Protein AF-A0A916GJN5-F1 (afdb_monomer)

Secondary structure (DSSP, 8-state):
----------------HHHHHHHHHHHHHHHHHHHHHHHHHHHHHHHHTTPPPPPTT-EEEETTEEEEHHHHHHHHHHHHHHHHHHHHHT---S--

Radius of gyration: 22.33 Å; Cα contacts (8 Å, |Δi|>4): 88; chains: 1; bounding box: 62×34×69 Å

Sequence (96 aa):
MTDAPSSASPQEEKQDPTLNARRLLVWVVAFGVGAVISAVLFYVFPALFGKPSIPLDARLPISFVEVPLLPLCALPMGFFLVIWLDYFMGTQILPD

pLDDT: mean 82.95, std 13.71, range [45.47, 94.69]

Foldseek 3Di:
DDDDPPPPDPPPPPPDPCLVVVLVVQLVVLLVVLLVVLQCVQAVVCVVVVHHGHDQQAFDDDPPDTHRPSCVRSVVSSVVSSVVVCVVVVSPPDPD

Mean predicted aligned error: 10.36 Å

Solvent-accessible surface area (backbone atoms only — not comparable to full-atom values): 5663 Å² total; per-residue (Å²): 140,78,91,76,85,82,78,76,68,80,74,76,72,75,74,55,78,62,50,63,55,50,42,53,47,44,51,54,49,16,40,52,52,16,38,51,52,42,48,42,59,36,39,49,51,30,45,78,73,76,39,81,52,47,63,76,82,39,62,45,82,54,97,89,45,76,42,55,42,47,63,66,54,11,48,64,42,10,52,55,37,34,57,53,50,30,69,75,68,68,50,68,79,64,86,133

Nearest PDB structures (foldseek):
  4y7k-assembly1_E  TM=4.798E-01  e=1.235E+00  Methanosarcina acetivorans C2A
  8ueu-assembly1_1H  TM=5.932E-01  e=8.776E+00  Sus scrofa

Structure (mmCIF, N/CA/C/O backbone):
data_AF-A0A916GJN5-F1
#
_entry.id   AF-A0A916GJN5-F1
#
loop_
_atom_site.group_PDB
_atom_site.id
_atom_site.type_symbol
_atom_site.label_atom_id
_atom_site.label_alt_id
_atom_site.label_comp_id
_atom_site.label_asym_id
_atom_site.label_entity_id
_atom_site.label_seq_id
_atom_site.pdbx_PDB_ins_code
_atom_site.Cartn_x
_atom_site.Cartn_y
_atom_site.Cartn_z
_atom_site.occupancy
_atom_site.B_iso_or_equiv
_atom_site.auth_seq_id
_atom_site.auth_comp_id
_atom_site.auth_asym_id
_atom_site.auth_atom_id
_atom_site.pdbx_PDB_model_num
ATOM 1 N N . MET A 1 1 ? -37.531 27.296 48.908 1.00 45.47 1 MET A N 1
ATOM 2 C CA . MET A 1 1 ? -37.981 26.815 47.585 1.00 45.47 1 MET A CA 1
ATOM 3 C C . MET A 1 1 ? -36.823 27.059 46.636 1.00 45.47 1 MET A C 1
ATOM 5 O O . MET A 1 1 ? -36.484 28.212 46.450 1.00 45.47 1 MET A O 1
ATOM 9 N N . THR A 1 2 ? -36.100 26.093 46.091 1.00 51.81 2 THR A N 1
ATOM 10 C CA . THR A 1 2 ? -36.219 24.630 46.074 1.00 51.81 2 THR A CA 1
ATOM 11 C C . THR A 1 2 ? -34.895 24.144 45.481 1.00 51.81 2 THR A C 1
ATOM 13 O O . THR A 1 2 ? -34.390 24.771 44.550 1.00 51.81 2 THR A O 1
ATOM 16 N N . ASP A 1 3 ? -34.338 23.072 46.033 1.00 55.16 3 ASP A N 1
ATOM 17 C CA . ASP A 1 3 ? -33.162 22.378 45.515 1.00 55.16 3 ASP A CA 1
ATOM 18 C C . ASP A 1 3 ? -33.368 21.876 44.079 1.00 55.16 3 ASP A C 1
ATOM 20 O O . ASP A 1 3 ? -34.438 21.373 43.736 1.00 55.16 3 ASP A O 1
ATOM 24 N N . ALA A 1 4 ? -32.312 21.934 43.266 1.00 60.28 4 ALA A N 1
ATOM 25 C CA . ALA A 1 4 ? -32.144 21.042 42.124 1.00 60.28 4 ALA A CA 1
ATOM 26 C C . ALA A 1 4 ? -30.647 20.744 41.916 1.00 60.28 4 ALA A C 1
ATOM 28 O O . ALA A 1 4 ? -29.972 21.450 41.165 1.00 60.28 4 ALA A O 1
ATOM 29 N N . PRO A 1 5 ? -30.089 19.708 42.566 1.00 55.00 5 PRO A N 1
ATOM 30 C CA . PRO A 1 5 ? -28.838 19.125 42.120 1.00 55.00 5 PRO A CA 1
ATOM 31 C C . PRO A 1 5 ? -29.123 18.373 40.816 1.00 55.00 5 PRO A C 1
ATOM 33 O O . PRO A 1 5 ? -29.708 17.289 40.813 1.00 55.00 5 PRO A O 1
ATOM 36 N N . SER A 1 6 ? -28.734 18.975 39.692 1.00 52.78 6 SER A N 1
ATOM 37 C CA . SER A 1 6 ? -28.702 18.309 38.390 1.00 52.78 6 SER A CA 1
ATOM 38 C C . SER A 1 6 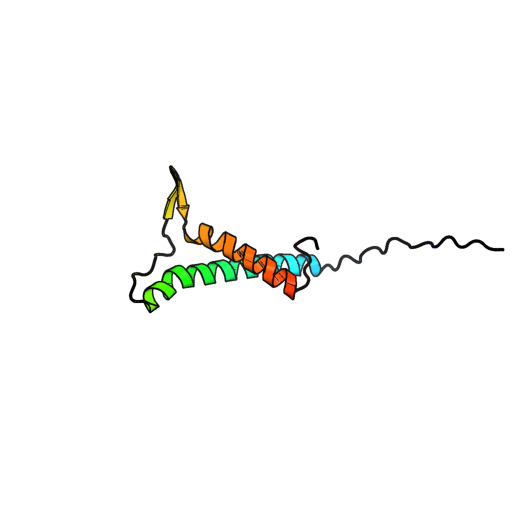? -27.644 17.206 38.435 1.00 52.78 6 SER A C 1
ATOM 40 O O . SER A 1 6 ? -26.480 17.412 38.100 1.00 52.78 6 SER A O 1
ATOM 42 N N . SER A 1 7 ? -28.058 16.033 38.903 1.00 55.19 7 SER A N 1
ATOM 43 C CA . SER A 1 7 ? -27.313 14.779 38.863 1.00 55.19 7 SER A CA 1
ATOM 44 C C . SER A 1 7 ? -27.247 14.276 37.419 1.00 55.19 7 SER A C 1
ATOM 46 O O . SER A 1 7 ? -27.919 13.325 37.029 1.00 55.19 7 SER A O 1
ATOM 48 N N . ALA A 1 8 ? -26.422 14.934 36.603 1.00 55.88 8 ALA A N 1
ATOM 49 C CA . ALA A 1 8 ? -25.921 14.331 35.379 1.00 55.88 8 ALA A CA 1
ATOM 50 C C . ALA A 1 8 ? -24.996 13.185 35.803 1.00 55.88 8 ALA A C 1
ATOM 52 O O . ALA A 1 8 ? -23.838 13.386 36.166 1.00 55.88 8 ALA A O 1
ATOM 53 N N . SER A 1 9 ? -25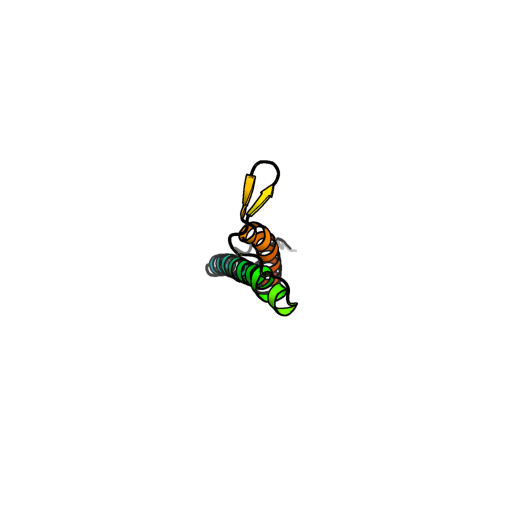.559 11.983 35.858 1.00 53.31 9 SER A N 1
ATOM 54 C CA . SER A 1 9 ? -24.792 10.749 35.961 1.00 53.31 9 SER A CA 1
ATOM 55 C C . SER A 1 9 ? -23.798 10.723 34.793 1.00 53.31 9 SER A C 1
ATOM 57 O O . SER A 1 9 ? -24.199 11.055 33.673 1.00 53.31 9 SER A O 1
ATOM 59 N N . PRO A 1 10 ? -22.522 10.348 35.004 1.00 52.31 10 PRO A N 1
ATOM 60 C CA . PRO A 1 10 ? -21.652 9.999 33.893 1.00 52.31 10 PRO A CA 1
ATOM 61 C C . PRO A 1 10 ? -22.374 8.889 33.138 1.00 52.31 10 PRO A C 1
ATOM 63 O O . PRO A 1 10 ? -22.630 7.830 33.712 1.00 52.31 10 PRO A O 1
ATOM 66 N N . GLN A 1 11 ? -22.806 9.156 31.905 1.00 52.34 11 GLN A N 1
ATOM 67 C CA . GLN A 1 11 ? -23.305 8.088 31.058 1.00 52.34 11 GLN A CA 1
ATOM 68 C C . GLN A 1 11 ? -22.148 7.107 30.918 1.00 52.34 11 GLN A C 1
ATOM 70 O O . GLN A 1 11 ? -21.128 7.440 30.320 1.00 52.34 11 GLN A O 1
ATOM 75 N N . GLU A 1 12 ? -22.278 5.941 31.547 1.00 52.12 12 GLU A N 1
ATOM 76 C CA . GLU A 1 12 ? -21.445 4.784 31.262 1.00 52.12 12 GLU A CA 1
ATOM 77 C C . GLU A 1 12 ? -21.594 4.538 29.762 1.00 52.12 12 GLU A C 1
ATOM 79 O O . GLU A 1 12 ? -22.622 4.044 29.289 1.00 52.12 12 GLU A O 1
ATOM 84 N N . GLU A 1 13 ? -20.610 5.025 29.009 1.00 59.78 13 GLU A N 1
ATOM 85 C CA . GLU A 1 13 ? -20.482 4.845 27.578 1.00 59.78 13 GLU A CA 1
ATOM 86 C C . GLU A 1 13 ? -20.514 3.341 27.349 1.00 59.78 13 GLU A C 1
ATOM 88 O O . GLU A 1 13 ? -19.582 2.613 27.697 1.00 59.78 13 GLU A O 1
ATOM 93 N N . LYS A 1 14 ? -21.667 2.856 26.888 1.00 58.72 14 LYS A N 1
ATOM 94 C CA . LYS A 1 14 ? -21.911 1.443 26.655 1.00 58.72 14 LYS A CA 1
ATOM 95 C C . LYS A 1 14 ? -20.912 1.028 25.589 1.00 58.72 14 LYS A C 1
ATOM 97 O O . LYS A 1 14 ? -21.106 1.317 24.415 1.00 58.72 14 LYS A O 1
ATOM 102 N N . GLN A 1 15 ? -19.801 0.453 26.035 1.00 57.19 15 GLN A N 1
ATOM 103 C CA . GLN A 1 15 ? -18.662 0.132 25.199 1.00 57.19 15 GLN A CA 1
ATOM 104 C C . GLN A 1 15 ? -19.131 -0.912 24.192 1.00 57.19 15 GLN A C 1
ATOM 106 O O . GLN A 1 15 ? -19.216 -2.098 24.511 1.00 57.19 15 GLN A O 1
ATOM 111 N N . ASP A 1 16 ? -19.532 -0.455 23.006 1.00 63.53 16 ASP A N 1
ATOM 112 C CA . ASP A 1 16 ? -20.065 -1.330 21.979 1.00 63.53 16 ASP A CA 1
ATOM 113 C C . ASP A 1 16 ? -18.960 -2.333 21.629 1.00 63.53 16 ASP A C 1
ATOM 115 O O . ASP A 1 16 ? -17.919 -1.944 21.086 1.00 63.53 16 ASP A O 1
ATOM 119 N N . PRO A 1 17 ? -19.136 -3.637 21.913 1.00 69.25 17 PRO A N 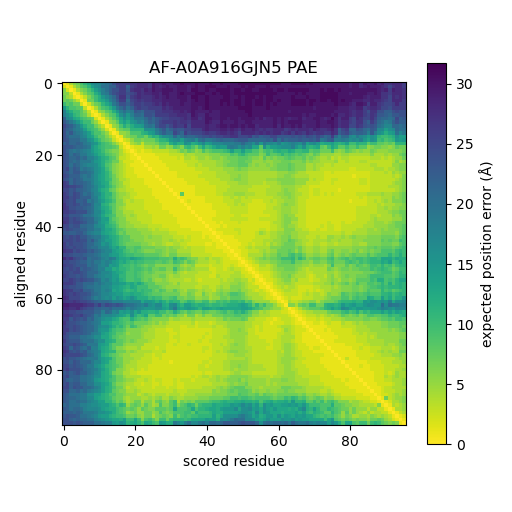1
ATOM 120 C CA . PRO A 1 17 ? -18.079 -4.624 21.698 1.00 69.25 17 PRO A CA 1
ATOM 121 C C . PRO A 1 17 ? -17.694 -4.729 20.214 1.00 69.25 17 PRO A C 1
ATOM 123 O O . PRO A 1 17 ? -16.604 -5.181 19.867 1.00 69.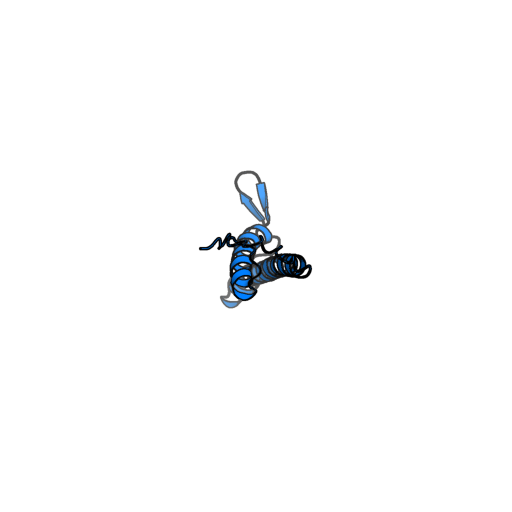25 17 PRO A O 1
ATOM 126 N N . THR A 1 18 ? -18.561 -4.246 19.319 1.00 79.62 18 THR A N 1
ATOM 127 C CA . THR A 1 18 ? -18.310 -4.146 17.880 1.00 79.62 18 THR A CA 1
ATOM 128 C C . THR A 1 18 ? -17.358 -3.015 17.491 1.00 79.62 18 THR A C 1
ATOM 130 O O . THR A 1 18 ? -16.823 -3.042 16.385 1.00 79.62 18 THR A O 1
ATOM 133 N N . LEU A 1 19 ? -17.131 -2.021 18.352 1.00 77.44 19 LEU A N 1
ATOM 134 C CA . LEU A 1 19 ? -16.364 -0.817 18.025 1.00 77.44 19 LEU A CA 1
ATOM 135 C C . LEU A 1 19 ? -14.870 -1.138 17.869 1.00 77.44 19 LEU A C 1
ATOM 137 O O . LEU A 1 19 ? -14.255 -0.773 16.869 1.00 77.44 19 LEU A O 1
ATOM 141 N N . ASN A 1 20 ? -14.319 -1.961 18.765 1.00 82.81 20 ASN A N 1
ATOM 142 C CA . ASN A 1 20 ? -12.943 -2.457 18.651 1.00 82.81 20 ASN A CA 1
ATOM 143 C C . ASN A 1 20 ? -12.743 -3.352 17.416 1.00 82.81 20 ASN A C 1
ATOM 145 O O . ASN A 1 20 ? -11.718 -3.254 16.741 1.00 82.81 20 ASN A O 1
ATOM 149 N N . ALA A 1 21 ? -13.735 -4.184 17.081 1.00 86.12 21 ALA A N 1
ATOM 150 C CA . ALA A 1 21 ? -13.682 -5.027 15.888 1.00 86.12 21 ALA A CA 1
ATOM 151 C C . ALA A 1 21 ? -13.696 -4.193 14.596 1.00 86.12 21 ALA A C 1
ATOM 153 O O . ALA A 1 21 ? -12.921 -4.464 13.680 1.00 86.12 21 ALA A O 1
ATOM 154 N N . ARG A 1 22 ? -14.528 -3.143 14.536 1.00 84.62 22 ARG A N 1
ATOM 155 C CA . ARG A 1 22 ? -14.558 -2.202 13.404 1.00 84.62 22 ARG A CA 1
ATOM 156 C C . ARG A 1 22 ? -13.239 -1.450 13.260 1.00 84.62 22 ARG A C 1
ATOM 158 O O . ARG A 1 22 ? -12.725 -1.375 12.151 1.00 84.62 22 ARG A O 1
ATOM 165 N N . ARG A 1 23 ? -12.652 -0.977 14.365 1.00 87.88 23 ARG A N 1
ATOM 166 C C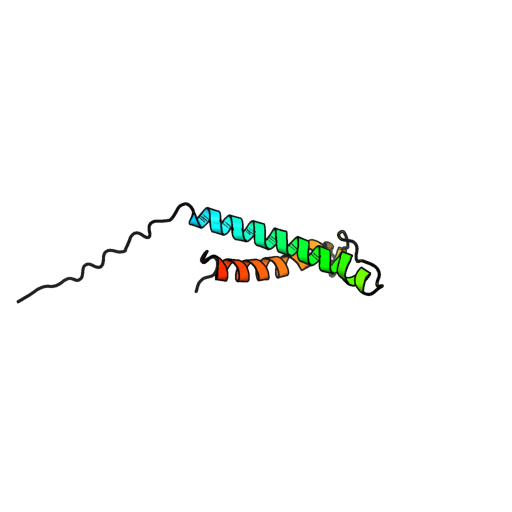A . ARG A 1 23 ? -11.328 -0.332 14.359 1.00 87.88 23 ARG A CA 1
ATOM 167 C C . ARG A 1 23 ? -10.257 -1.255 13.780 1.00 87.88 23 ARG A C 1
ATOM 169 O O . ARG A 1 23 ? -9.542 -0.857 12.867 1.00 87.88 23 ARG A O 1
ATOM 176 N N . LEU A 1 24 ? -10.177 -2.501 14.252 1.00 89.06 24 LEU A N 1
ATOM 177 C CA . LEU A 1 24 ? -9.210 -3.472 13.728 1.00 89.06 24 LEU A CA 1
ATOM 178 C C . LEU A 1 24 ? -9.429 -3.746 12.232 1.00 89.06 24 LEU A C 1
ATOM 180 O O . LEU A 1 24 ? -8.466 -3.814 11.470 1.00 89.06 24 LEU A O 1
ATOM 184 N N . LEU A 1 25 ? -10.688 -3.860 11.804 1.00 89.50 25 LEU A N 1
ATOM 185 C CA . LEU A 1 25 ? -11.036 -4.060 10.401 1.00 89.50 25 LEU A CA 1
ATOM 186 C C . LEU A 1 25 ? -10.578 -2.877 9.539 1.00 89.50 25 LEU A C 1
ATOM 188 O O . LEU A 1 25 ? -9.972 -3.110 8.497 1.00 89.50 25 LEU A O 1
ATOM 192 N N . VAL A 1 26 ? -10.794 -1.633 9.982 1.00 91.25 26 VAL A N 1
ATOM 193 C CA . VAL A 1 26 ? -10.304 -0.429 9.286 1.00 91.25 26 VAL A CA 1
ATOM 194 C C . VAL A 1 26 ? -8.796 -0.494 9.094 1.00 91.25 26 VAL A C 1
ATOM 196 O O . VAL A 1 26 ? -8.329 -0.285 7.981 1.00 91.25 26 VAL A O 1
ATOM 199 N N . TRP A 1 27 ? -8.036 -0.836 10.138 1.00 91.50 27 TRP A N 1
ATOM 200 C CA . TRP A 1 27 ? -6.581 -0.968 10.039 1.00 91.50 27 TRP A CA 1
ATOM 201 C C . TRP A 1 27 ? -6.171 -2.010 8.996 1.00 91.50 27 TRP A C 1
ATOM 203 O O . TRP A 1 27 ? -5.385 -1.714 8.097 1.00 91.50 27 TRP A O 1
ATOM 213 N N . VAL A 1 28 ? -6.728 -3.219 9.071 1.00 92.69 28 VAL A N 1
ATOM 214 C CA . VAL A 1 28 ? -6.371 -4.306 8.146 1.00 92.69 28 VAL A CA 1
ATOM 215 C C . VAL A 1 28 ? -6.749 -3.953 6.707 1.00 92.69 28 VAL A C 1
ATOM 217 O O . VAL A 1 28 ? -5.942 -4.139 5.794 1.00 92.69 28 VAL A O 1
ATOM 220 N N . VAL A 1 29 ? -7.947 -3.406 6.494 1.00 93.50 29 VAL A N 1
ATOM 221 C CA . VAL A 1 29 ? -8.420 -3.015 5.162 1.00 93.50 29 VAL A CA 1
ATOM 222 C C . VAL A 1 29 ? -7.605 -1.846 4.619 1.00 93.50 29 VAL A C 1
ATOM 224 O O . VAL A 1 29 ? -7.177 -1.902 3.471 1.00 93.50 29 VAL A O 1
ATOM 227 N N . ALA A 1 30 ? -7.320 -0.824 5.424 1.00 93.50 30 ALA A N 1
ATOM 228 C CA . ALA A 1 30 ? -6.548 0.336 4.994 1.00 93.50 30 ALA A CA 1
ATOM 229 C C . ALA A 1 30 ? -5.125 -0.043 4.569 1.00 93.50 30 ALA A C 1
ATOM 231 O O . ALA A 1 30 ? -4.683 0.353 3.494 1.00 93.50 30 ALA A O 1
ATOM 232 N N . PHE A 1 31 ? -4.415 -0.846 5.365 1.00 94.06 31 PHE A N 1
ATOM 233 C CA . PHE A 1 31 ? -3.058 -1.275 5.014 1.00 94.06 31 PHE A CA 1
ATOM 234 C C . PHE A 1 31 ? -3.044 -2.277 3.860 1.00 94.06 31 PHE A C 1
ATOM 236 O O . PHE A 1 31 ? -2.177 -2.187 2.991 1.00 94.06 31 PHE A O 1
ATOM 243 N N . GLY A 1 32 ? -4.019 -3.189 3.804 1.00 94.19 32 GLY A N 1
ATOM 244 C CA . GLY A 1 32 ? -4.167 -4.120 2.687 1.00 94.19 32 GLY A CA 1
ATOM 245 C C . GLY A 1 32 ? -4.417 -3.391 1.367 1.00 94.19 32 GLY A C 1
ATOM 246 O O . GLY A 1 32 ? -3.694 -3.598 0.393 1.00 94.19 32 GLY A O 1
ATOM 247 N N . VAL A 1 33 ? -5.390 -2.478 1.344 1.00 94.69 33 VAL A N 1
ATOM 248 C CA . VAL A 1 33 ? -5.702 -1.661 0.163 1.00 94.69 33 VAL A CA 1
ATOM 249 C C . VAL A 1 33 ? -4.544 -0.714 -0.162 1.00 94.69 33 VAL A C 1
ATOM 251 O O . VAL A 1 33 ? -4.189 -0.578 -1.329 1.00 94.69 33 VAL A O 1
ATOM 254 N N . GLY A 1 34 ? -3.893 -0.122 0.842 1.00 93.81 34 GLY A N 1
ATOM 255 C CA . GLY A 1 34 ? -2.721 0.736 0.662 1.00 93.81 34 GLY A CA 1
ATOM 256 C C . GLY A 1 34 ? -1.573 0.011 -0.038 1.00 93.81 34 GLY A C 1
ATOM 257 O O . GLY A 1 34 ? -1.035 0.522 -1.018 1.00 93.81 34 GLY A O 1
ATOM 258 N N . ALA A 1 35 ? -1.260 -1.217 0.386 1.00 93.75 35 ALA A N 1
ATOM 259 C CA . ALA A 1 35 ? -0.250 -2.052 -0.259 1.00 93.75 35 ALA A CA 1
ATOM 260 C C . ALA A 1 35 ? -0.617 -2.411 -1.706 1.00 93.75 35 ALA A C 1
ATOM 262 O O . ALA A 1 35 ? 0.244 -2.353 -2.586 1.00 93.75 35 ALA A O 1
ATOM 263 N N . VAL A 1 36 ? -1.889 -2.731 -1.973 1.00 94.56 36 VAL A N 1
ATOM 264 C CA . VAL A 1 36 ? -2.376 -3.007 -3.335 1.00 94.56 36 VAL A CA 1
ATOM 265 C C . VAL A 1 36 ? -2.244 -1.771 -4.224 1.00 94.56 36 VAL A C 1
ATOM 267 O O . VAL A 1 36 ? -1.726 -1.876 -5.333 1.00 94.56 36 VAL A O 1
ATOM 270 N N . ILE A 1 37 ? -2.645 -0.592 -3.742 1.00 94.62 37 ILE A N 1
ATOM 271 C CA . ILE A 1 37 ? -2.507 0.660 -4.496 1.00 94.62 37 ILE A CA 1
ATOM 272 C C . ILE A 1 37 ? -1.032 0.947 -4.792 1.00 94.62 37 ILE A C 1
ATOM 274 O O . ILE A 1 37 ? -0.686 1.230 -5.938 1.00 94.62 37 ILE A O 1
ATOM 278 N N . SER A 1 38 ? -0.145 0.822 -3.801 1.00 93.56 38 SER A N 1
ATOM 279 C CA . SER A 1 38 ? 1.295 0.998 -4.014 1.00 93.56 38 SER A CA 1
ATOM 280 C C . SER A 1 38 ? 1.853 0.001 -5.034 1.00 93.56 38 SER A C 1
ATOM 282 O O . SER A 1 38 ? 2.611 0.395 -5.917 1.00 93.56 38 SER A O 1
ATOM 284 N N . ALA A 1 39 ? 1.442 -1.269 -4.979 1.00 92.44 39 ALA A N 1
ATOM 285 C CA . ALA A 1 39 ? 1.848 -2.279 -5.954 1.00 92.44 39 ALA A CA 1
ATOM 286 C C . ALA A 1 39 ? 1.392 -1.924 -7.380 1.00 92.44 39 ALA A C 1
ATOM 288 O O . ALA A 1 39 ? 2.176 -2.020 -8.323 1.00 92.44 39 ALA A O 1
ATOM 289 N N . VAL A 1 40 ? 0.152 -1.452 -7.542 1.00 93.06 40 VAL A N 1
ATOM 290 C CA . VAL A 1 40 ? -0.384 -0.989 -8.832 1.00 93.06 40 VAL A CA 1
ATOM 291 C C . VAL A 1 40 ? 0.409 0.211 -9.356 1.00 93.06 40 VAL A C 1
ATOM 293 O O . VAL A 1 40 ? 0.759 0.243 -10.537 1.00 93.06 40 VAL A O 1
ATOM 296 N N . LEU A 1 41 ? 0.754 1.167 -8.490 1.00 91.56 41 LEU A N 1
ATOM 297 C CA . LEU A 1 41 ? 1.551 2.340 -8.861 1.00 91.56 41 LEU A CA 1
ATOM 298 C C . LEU A 1 41 ? 2.980 1.993 -9.299 1.00 91.56 41 LEU A C 1
ATOM 300 O O . LEU A 1 41 ? 3.534 2.696 -10.139 1.00 91.56 41 LEU A O 1
ATOM 304 N N . PHE A 1 42 ? 3.577 0.925 -8.770 1.00 91.00 42 PHE A N 1
ATOM 305 C CA . PHE A 1 42 ? 4.928 0.503 -9.157 1.00 91.00 42 PHE A CA 1
ATOM 306 C C . PHE A 1 42 ? 4.960 -0.443 -10.352 1.00 91.00 42 PHE A C 1
ATOM 308 O O . PHE A 1 42 ? 5.845 -0.337 -11.202 1.00 91.00 42 PHE A O 1
ATOM 315 N N . TYR A 1 43 ? 4.003 -1.362 -10.429 1.00 89.88 43 TYR A N 1
ATOM 316 C CA . TYR A 1 43 ? 4.019 -2.421 -11.427 1.00 89.88 43 TYR A CA 1
ATOM 317 C C . TYR A 1 43 ? 3.206 -2.061 -12.673 1.00 89.88 43 TYR A C 1
ATOM 319 O O . TYR A 1 43 ? 3.691 -2.185 -13.795 1.00 89.88 43 TYR A O 1
ATOM 327 N N . VAL A 1 44 ? 1.976 -1.578 -12.483 1.00 91.19 44 VAL A N 1
ATOM 328 C CA . VAL A 1 44 ? 1.001 -1.389 -13.566 1.00 91.19 44 VAL A CA 1
ATOM 329 C C . VAL A 1 44 ? 1.116 0.003 -14.176 1.00 91.19 44 VAL A C 1
ATOM 331 O O . VAL A 1 44 ? 1.151 0.142 -15.397 1.00 91.19 44 VAL A O 1
ATOM 334 N N . PHE A 1 45 ? 1.209 1.041 -13.340 1.00 92.00 45 PHE A N 1
ATOM 335 C CA . PHE A 1 45 ? 1.225 2.425 -13.810 1.00 92.00 45 PHE A CA 1
ATOM 336 C C . PHE A 1 45 ? 2.392 2.711 -14.769 1.00 92.00 45 PHE A C 1
ATOM 338 O O . PHE A 1 45 ? 2.121 3.204 -15.857 1.00 92.00 45 PHE A O 1
ATOM 345 N N . PRO A 1 46 ? 3.662 2.347 -14.496 1.00 90.56 46 PRO A N 1
ATOM 346 C CA . PRO A 1 46 ? 4.753 2.616 -15.435 1.00 90.56 46 PRO A CA 1
ATOM 347 C C . PRO A 1 46 ? 4.579 1.870 -16.762 1.00 90.56 46 PRO A C 1
ATOM 349 O O . PRO A 1 46 ? 4.845 2.447 -17.818 1.00 90.56 46 PRO A O 1
ATOM 352 N N . ALA A 1 47 ? 4.054 0.640 -16.716 1.00 89.44 47 ALA A N 1
ATOM 353 C CA . ALA A 1 47 ? 3.791 -0.168 -17.902 1.00 89.44 47 ALA A CA 1
ATOM 354 C C . ALA A 1 47 ? 2.757 0.489 -18.837 1.00 89.44 47 ALA A C 1
ATOM 356 O O . ALA A 1 47 ? 2.938 0.468 -20.053 1.00 89.44 47 ALA A O 1
ATOM 357 N N . LEU A 1 48 ? 1.731 1.156 -18.288 1.00 90.69 48 LEU A N 1
ATOM 358 C CA . LEU A 1 48 ? 0.753 1.939 -19.063 1.00 90.69 48 LEU A CA 1
ATOM 359 C C . LEU A 1 48 ? 1.387 3.109 -19.836 1.00 90.69 48 LEU A C 1
ATOM 361 O O . LEU A 1 48 ? 0.880 3.486 -20.889 1.00 90.69 48 LEU A O 1
ATOM 365 N N . PHE A 1 49 ? 2.500 3.665 -19.349 1.00 91.38 49 PHE A N 1
ATOM 366 C CA . PHE A 1 49 ? 3.236 4.754 -20.010 1.00 91.38 49 PHE A CA 1
ATOM 367 C C . PHE A 1 49 ? 4.450 4.265 -20.815 1.00 91.38 49 PHE A C 1
ATOM 369 O O . PHE A 1 49 ? 5.310 5.071 -21.171 1.00 91.38 49 PHE A O 1
ATOM 376 N N . GLY A 1 50 ? 4.561 2.957 -21.076 1.00 89.88 50 GLY A N 1
ATOM 377 C CA . GLY A 1 50 ? 5.686 2.374 -21.816 1.00 89.88 50 GLY A CA 1
ATOM 378 C C . GLY A 1 50 ? 7.024 2.423 -21.068 1.00 89.88 50 GLY A C 1
ATOM 379 O O . GLY A 1 50 ? 8.079 2.305 -21.688 1.00 89.88 50 GLY A O 1
ATOM 380 N N . LYS A 1 51 ? 7.002 2.620 -19.744 1.00 90.81 51 LYS A N 1
ATOM 381 C CA . LYS A 1 51 ? 8.185 2.579 -18.876 1.00 90.81 51 LYS A CA 1
ATOM 382 C C . LYS A 1 51 ? 8.343 1.184 -18.259 1.00 90.81 51 LYS A C 1
ATOM 384 O O . LYS A 1 51 ? 7.343 0.495 -18.052 1.00 90.81 51 LYS A O 1
ATOM 389 N N . PRO A 1 52 ? 9.575 0.763 -17.927 1.0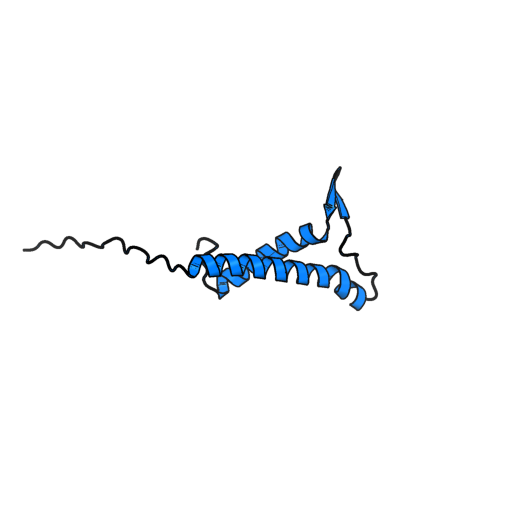0 88.69 52 PRO A N 1
ATOM 390 C CA . PRO A 1 52 ? 9.787 -0.489 -17.212 1.00 88.69 52 PRO A CA 1
ATOM 391 C C . PRO A 1 52 ? 9.078 -0.458 -15.852 1.00 88.69 52 PRO A C 1
ATOM 393 O O . PRO A 1 52 ? 9.163 0.529 -15.118 1.00 88.69 52 PRO A O 1
ATOM 396 N N . SER A 1 53 ? 8.374 -1.543 -15.529 1.00 90.81 53 SER A N 1
ATOM 397 C CA . SER A 1 53 ? 7.757 -1.754 -14.219 1.00 90.81 53 SER A CA 1
ATOM 398 C C . SER A 1 53 ? 8.826 -1.838 -13.135 1.00 90.81 53 SER A C 1
ATOM 400 O O . SER A 1 53 ? 9.875 -2.454 -13.341 1.00 90.81 53 SER A O 1
ATOM 402 N N . ILE A 1 54 ? 8.540 -1.279 -11.963 1.00 87.75 54 ILE A N 1
ATOM 403 C CA . ILE A 1 54 ? 9.422 -1.401 -10.805 1.00 87.75 54 ILE A CA 1
ATOM 404 C C . ILE A 1 54 ? 9.092 -2.728 -10.102 1.00 87.75 54 ILE A C 1
ATOM 406 O O . ILE A 1 54 ? 7.919 -2.970 -9.796 1.00 87.75 54 ILE A O 1
ATOM 410 N N . PRO A 1 55 ? 10.083 -3.605 -9.864 1.00 87.81 55 PRO A N 1
ATOM 411 C CA . PRO A 1 55 ? 9.849 -4.869 -9.178 1.00 87.81 55 PRO A CA 1
ATOM 412 C C . PRO A 1 55 ? 9.341 -4.641 -7.744 1.00 87.81 55 PRO A C 1
ATOM 414 O O . PRO A 1 55 ? 9.783 -3.726 -7.051 1.00 87.81 55 PRO A O 1
ATOM 417 N N . LEU A 1 56 ? 8.393 -5.467 -7.292 1.00 85.69 56 LEU A N 1
ATOM 418 C CA . LEU A 1 56 ? 7.743 -5.322 -5.977 1.00 85.69 56 LEU A CA 1
ATOM 419 C C . LEU A 1 56 ? 8.688 -5.660 -4.809 1.00 85.69 56 LEU A C 1
ATOM 421 O O . LEU A 1 56 ? 8.474 -5.209 -3.685 1.00 85.69 56 LEU A O 1
ATOM 425 N N . ASP A 1 57 ? 9.740 -6.429 -5.085 1.00 88.12 57 ASP A N 1
ATOM 426 C CA . ASP A 1 57 ? 10.845 -6.765 -4.186 1.00 88.12 57 ASP A CA 1
ATOM 427 C C . ASP A 1 57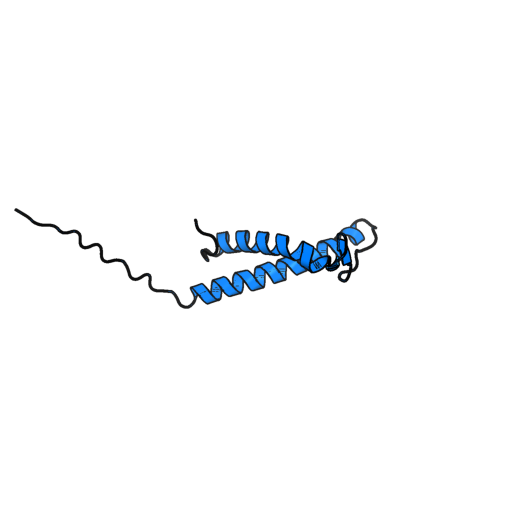 ? 12.014 -5.768 -4.267 1.00 88.12 57 ASP A C 1
ATOM 429 O O . ASP A 1 57 ? 13.047 -5.978 -3.627 1.00 88.12 57 ASP A O 1
ATOM 433 N N . ALA A 1 58 ? 11.854 -4.662 -5.009 1.00 87.94 58 ALA A N 1
ATOM 434 C CA . ALA A 1 58 ? 12.853 -3.605 -5.071 1.00 87.94 58 ALA A CA 1
ATOM 435 C C . ALA A 1 58 ? 13.203 -3.088 -3.670 1.00 87.94 58 ALA A C 1
ATOM 437 O O . ALA A 1 58 ? 12.344 -2.912 -2.798 1.00 87.94 58 ALA A O 1
ATOM 438 N N . ARG A 1 59 ? 14.486 -2.792 -3.473 1.00 90.25 59 ARG A N 1
ATOM 439 C CA . ARG A 1 59 ? 15.012 -2.215 -2.238 1.00 90.25 59 ARG A CA 1
ATOM 440 C C . ARG A 1 59 ? 15.634 -0.863 -2.528 1.00 90.25 59 ARG A C 1
ATOM 442 O O . ARG A 1 59 ? 16.315 -0.693 -3.538 1.00 90.25 59 ARG A O 1
ATOM 449 N N . LEU A 1 60 ? 15.399 0.092 -1.636 1.00 87.06 60 LEU A N 1
ATOM 450 C CA . LEU A 1 60 ? 16.046 1.394 -1.680 1.00 87.06 60 LEU A CA 1
ATOM 451 C C . LEU A 1 60 ? 17.258 1.393 -0.744 1.00 87.06 60 LEU A C 1
ATOM 453 O O . LEU A 1 60 ? 17.094 1.113 0.448 1.00 87.06 60 LEU A O 1
ATOM 457 N N . PR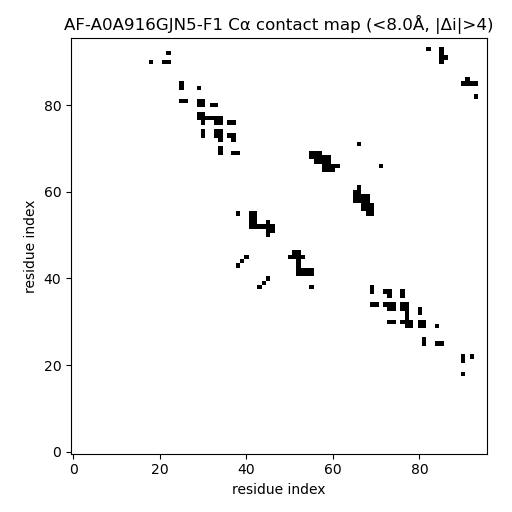O A 1 61 ? 18.460 1.720 -1.249 1.00 88.94 61 PRO A N 1
ATOM 458 C CA . PRO A 1 61 ? 19.623 1.906 -0.400 1.00 88.94 61 PRO A CA 1
ATOM 459 C C . PRO A 1 61 ? 19.488 3.237 0.348 1.00 88.94 61 PRO A C 1
ATOM 461 O O . PRO A 1 61 ? 19.575 4.312 -0.246 1.00 88.94 61 PRO A O 1
ATOM 464 N N . ILE A 1 62 ? 19.273 3.173 1.663 1.00 84.31 62 ILE A N 1
ATOM 465 C CA . ILE A 1 62 ? 19.255 4.345 2.542 1.00 84.31 62 ILE A CA 1
ATOM 466 C C . ILE A 1 62 ? 20.484 4.262 3.443 1.00 84.31 62 ILE A C 1
ATOM 468 O O . ILE A 1 62 ? 20.489 3.566 4.458 1.00 84.31 62 ILE A O 1
ATOM 472 N N . SER A 1 63 ? 21.529 4.999 3.061 1.00 82.31 63 SER A N 1
ATOM 473 C CA . SER A 1 63 ? 22.817 5.102 3.760 1.00 82.31 63 SER A CA 1
ATOM 474 C C . SER A 1 63 ? 23.547 3.758 3.937 1.00 82.31 63 SER A C 1
ATOM 476 O O . SER A 1 63 ? 24.445 3.448 3.160 1.00 82.31 63 SER A O 1
ATOM 478 N N . PHE A 1 64 ? 23.134 2.938 4.907 1.00 85.94 64 PHE A N 1
ATOM 479 C CA . PHE A 1 64 ? 23.742 1.645 5.245 1.00 85.94 64 PHE A CA 1
ATOM 480 C C . PHE A 1 64 ? 22.728 0.492 5.327 1.00 85.94 64 PHE A C 1
ATOM 482 O O . PHE A 1 64 ? 23.103 -0.625 5.677 1.00 85.94 64 PHE A O 1
ATOM 489 N N . VAL A 1 65 ? 21.446 0.745 5.040 1.00 86.25 65 VAL A N 1
ATOM 490 C CA . VAL A 1 65 ? 20.370 -0.250 5.138 1.00 86.25 65 VAL A CA 1
ATOM 491 C C . VAL A 1 65 ? 19.600 -0.307 3.824 1.00 86.25 65 VAL A C 1
ATOM 493 O O . VAL A 1 65 ? 19.239 0.721 3.249 1.00 86.25 65 VAL A O 1
ATOM 496 N N . GLU A 1 66 ? 19.326 -1.521 3.357 1.00 88.56 66 GLU A N 1
ATOM 497 C CA . GLU A 1 66 ? 18.404 -1.757 2.253 1.00 88.56 66 GLU A CA 1
ATOM 498 C C . GLU A 1 66 ? 16.984 -1.893 2.796 1.00 88.56 66 GLU A C 1
ATOM 500 O O . GLU A 1 66 ? 16.659 -2.856 3.494 1.00 88.56 66 GLU A O 1
ATOM 505 N N . VAL A 1 67 ? 16.126 -0.929 2.473 1.00 89.69 67 VAL A N 1
ATOM 506 C CA . VAL A 1 67 ? 14.732 -0.934 2.925 1.00 89.69 67 VAL A CA 1
ATOM 507 C C . VAL A 1 67 ? 13.842 -1.408 1.777 1.00 89.69 67 VAL A C 1
ATOM 509 O O . VAL A 1 67 ? 13.978 -0.895 0.662 1.00 89.69 67 VAL A O 1
ATOM 512 N N . PRO A 1 68 ? 12.931 -2.373 1.998 1.00 91.06 68 PRO A N 1
ATOM 513 C CA . PRO A 1 68 ? 12.013 -2.811 0.955 1.00 91.06 68 PRO A CA 1
ATOM 514 C C . PRO A 1 68 ? 11.100 -1.648 0.542 1.00 91.06 68 PRO A C 1
ATOM 516 O O . PRO A 1 68 ? 10.455 -1.016 1.382 1.00 91.06 68 PRO A O 1
ATOM 519 N N . LEU A 1 69 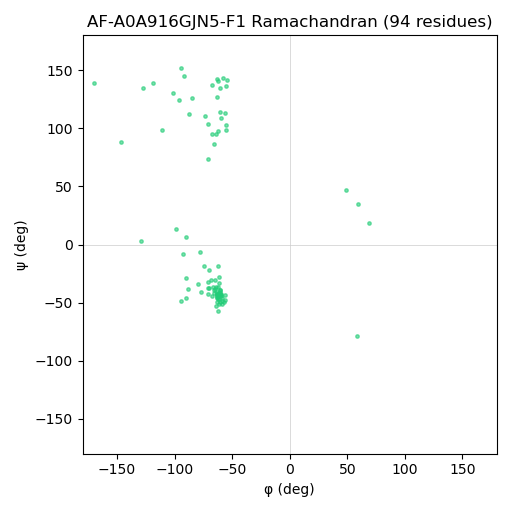? 11.053 -1.368 -0.762 1.00 90.81 69 LEU A N 1
ATOM 520 C CA . LEU A 1 69 ? 10.345 -0.220 -1.332 1.00 90.81 69 LEU A CA 1
ATOM 521 C C . LEU A 1 69 ? 8.837 -0.312 -1.084 1.00 90.81 69 LEU A C 1
ATOM 523 O O . LEU A 1 69 ? 8.198 0.678 -0.732 1.00 90.81 69 LEU A O 1
ATOM 527 N N . LEU A 1 70 ? 8.266 -1.507 -1.252 1.00 91.12 70 LEU A N 1
ATOM 528 C CA . LEU A 1 70 ? 6.821 -1.690 -1.187 1.00 91.12 70 LEU A CA 1
ATOM 529 C C . LEU A 1 70 ? 6.251 -1.376 0.204 1.00 91.12 70 LEU A C 1
ATOM 531 O O . LEU A 1 70 ? 5.370 -0.525 0.264 1.00 91.12 70 LEU A O 1
ATOM 535 N N . PRO A 1 71 ? 6.745 -1.945 1.322 1.00 90.50 71 PRO A N 1
ATOM 536 C CA . PRO A 1 71 ? 6.296 -1.552 2.657 1.00 90.50 71 PRO A CA 1
ATOM 537 C C . PRO A 1 71 ? 6.556 -0.075 2.958 1.00 90.50 71 PRO A C 1
ATOM 539 O O . PRO A 1 71 ? 5.703 0.582 3.549 1.00 90.50 71 PRO A O 1
ATOM 542 N N . LEU A 1 72 ? 7.701 0.461 2.519 1.00 91.50 72 LEU A N 1
ATOM 543 C CA . LEU A 1 72 ? 8.066 1.859 2.748 1.00 91.50 72 LEU A CA 1
ATOM 544 C C . LEU A 1 72 ? 7.052 2.829 2.126 1.00 91.50 72 LEU A C 1
ATOM 546 O O . LEU A 1 72 ? 6.716 3.839 2.739 1.00 91.50 72 LEU A O 1
ATOM 550 N N . CYS A 1 73 ? 6.537 2.515 0.938 1.00 90.44 73 CYS A N 1
ATOM 551 C CA . CYS A 1 73 ? 5.536 3.335 0.255 1.00 90.44 73 CYS A CA 1
ATOM 552 C C . CYS A 1 73 ? 4.089 2.957 0.608 1.00 90.44 73 CYS A C 1
ATOM 554 O O . CYS A 1 73 ? 3.219 3.826 0.611 1.00 90.44 73 CYS A O 1
ATOM 556 N N . ALA A 1 74 ? 3.827 1.694 0.948 1.00 92.50 74 ALA A N 1
ATOM 557 C CA . ALA A 1 74 ? 2.515 1.229 1.387 1.00 92.50 74 ALA A CA 1
ATOM 558 C C . ALA A 1 74 ? 2.128 1.806 2.749 1.00 92.50 74 ALA A C 1
ATOM 560 O O . ALA A 1 74 ? 0.950 2.027 3.000 1.00 92.50 74 ALA A O 1
ATOM 561 N N . LEU A 1 75 ? 3.102 2.075 3.620 1.00 93.88 75 LEU A N 1
ATOM 562 C CA . LEU A 1 75 ? 2.868 2.599 4.962 1.00 93.88 75 LEU A CA 1
ATOM 563 C C . LEU A 1 75 ? 2.193 3.985 4.950 1.00 93.88 75 LEU A C 1
ATOM 565 O O . LEU A 1 75 ? 1.086 4.082 5.482 1.00 93.88 75 LEU A O 1
ATOM 569 N N . PRO A 1 76 ? 2.745 5.039 4.310 1.00 93.00 76 PRO A N 1
ATOM 570 C CA . PRO A 1 76 ? 2.053 6.326 4.221 1.00 93.00 76 PRO A CA 1
ATOM 571 C C . PRO A 1 76 ? 0.714 6.219 3.475 1.00 93.00 76 PRO A C 1
ATOM 573 O O . PRO A 1 76 ? -0.242 6.898 3.847 1.00 93.00 76 PRO A O 1
ATOM 576 N N . MET A 1 77 ? 0.605 5.332 2.478 1.00 93.81 77 MET A N 1
ATOM 577 C CA . MET A 1 77 ? -0.652 5.126 1.752 1.00 93.81 77 MET A CA 1
ATOM 578 C C . MET A 1 77 ? -1.728 4.444 2.610 1.00 93.81 77 MET A C 1
ATOM 580 O O . MET A 1 77 ? -2.900 4.809 2.551 1.00 93.81 77 MET A O 1
ATOM 584 N N . GLY A 1 78 ? -1.330 3.494 3.455 1.00 92.38 78 GLY A N 1
ATOM 585 C CA . GLY A 1 78 ? -2.191 2.851 4.440 1.00 92.38 78 GLY A CA 1
ATOM 586 C C . GLY A 1 78 ? -2.703 3.852 5.469 1.00 92.38 78 GLY A C 1
ATOM 587 O O . GLY A 1 78 ? -3.902 3.895 5.715 1.00 92.38 78 GLY A O 1
ATOM 588 N N . PHE A 1 79 ? -1.840 4.727 5.998 1.00 93.69 79 PHE A N 1
ATOM 589 C CA . PHE A 1 79 ? -2.267 5.793 6.913 1.00 93.69 79 PHE A CA 1
ATOM 590 C C . PHE A 1 79 ? -3.266 6.758 6.277 1.00 93.69 79 PHE A C 1
ATOM 592 O O . PHE A 1 79 ? -4.269 7.095 6.904 1.00 93.69 79 PHE A O 1
ATOM 599 N N . PHE A 1 80 ? -3.035 7.161 5.026 1.00 94.19 80 PHE A N 1
ATOM 600 C CA . PHE A 1 80 ? -3.992 7.982 4.289 1.00 94.19 80 PHE A CA 1
ATOM 601 C C . PHE A 1 80 ? -5.372 7.308 4.210 1.00 94.19 80 PHE A C 1
ATOM 603 O O . PHE A 1 80 ? -6.395 7.943 4.468 1.00 94.19 80 PHE A O 1
ATOM 610 N N . LEU A 1 81 ? -5.406 6.004 3.926 1.00 93.56 81 LEU A N 1
ATOM 611 C CA . LEU A 1 81 ? -6.648 5.236 3.886 1.00 93.56 81 LEU A CA 1
ATOM 612 C C . LEU A 1 81 ? -7.271 5.010 5.263 1.00 93.56 81 LEU A C 1
ATOM 614 O O . LEU A 1 81 ? -8.493 4.973 5.339 1.00 93.56 81 LEU A O 1
ATOM 618 N N . VAL A 1 82 ? -6.483 4.880 6.337 1.00 93.00 82 VAL A N 1
ATOM 619 C CA . VAL A 1 82 ? -7.016 4.813 7.708 1.00 93.00 82 VAL A CA 1
ATOM 620 C C . VAL A 1 82 ? -7.779 6.093 8.017 1.00 93.00 82 VAL A C 1
ATOM 622 O O . VAL A 1 82 ? -8.924 6.005 8.434 1.00 93.00 82 VAL A O 1
ATOM 625 N N . ILE A 1 83 ? -7.187 7.263 7.760 1.00 91.38 83 ILE A N 1
ATOM 626 C CA . ILE A 1 83 ? -7.840 8.561 7.999 1.00 91.38 83 ILE A CA 1
ATOM 627 C C . ILE A 1 83 ? -9.131 8.667 7.179 1.00 91.38 83 ILE A C 1
ATOM 629 O O . ILE A 1 83 ? -10.173 9.066 7.693 1.00 91.38 83 ILE A O 1
ATOM 633 N N . TRP A 1 84 ? -9.076 8.268 5.906 1.00 91.06 84 TRP A N 1
ATOM 634 C CA . TRP A 1 84 ? -10.239 8.288 5.024 1.00 91.06 84 TRP A CA 1
ATOM 635 C C . TRP A 1 84 ? -11.348 7.344 5.511 1.00 91.06 84 TRP A C 1
ATOM 637 O O . TRP A 1 84 ? -12.498 7.750 5.644 1.00 91.06 84 TRP A O 1
ATOM 647 N N . LEU A 1 85 ? -11.014 6.091 5.823 1.00 89.81 85 LEU A N 1
ATOM 648 C CA . LEU A 1 85 ? -11.973 5.098 6.303 1.00 89.81 85 LEU A CA 1
ATOM 649 C C . LEU A 1 85 ? -12.530 5.435 7.685 1.00 89.81 85 LEU A C 1
ATOM 651 O O . LEU A 1 85 ? -13.711 5.193 7.917 1.00 89.81 85 LEU A O 1
ATOM 655 N N . ASP A 1 86 ? -11.715 5.995 8.577 1.00 89.31 86 ASP A N 1
ATOM 656 C CA . ASP A 1 86 ? -12.145 6.425 9.905 1.00 89.31 86 ASP A CA 1
ATOM 657 C C . ASP A 1 86 ? -13.190 7.540 9.810 1.00 89.31 86 ASP A C 1
ATOM 659 O O . ASP A 1 86 ? -14.235 7.453 10.456 1.00 89.31 86 ASP A O 1
ATOM 663 N N . TYR A 1 87 ? -12.972 8.507 8.910 1.00 85.50 87 TYR A N 1
ATOM 664 C CA . TYR A 1 87 ? -13.936 9.567 8.615 1.00 85.50 87 TYR A CA 1
ATOM 665 C C . TYR A 1 87 ? -15.282 9.019 8.112 1.00 85.50 87 TYR A C 1
ATOM 667 O O . TYR A 1 87 ? -16.337 9.466 8.557 1.00 85.50 87 TYR A O 1
ATOM 675 N N . PHE A 1 88 ? -15.275 8.028 7.213 1.00 85.94 88 PHE A N 1
ATOM 676 C CA . PHE A 1 88 ? -16.516 7.466 6.656 1.00 85.94 88 PHE A CA 1
ATOM 677 C C . PHE A 1 88 ? -17.216 6.456 7.571 1.00 85.94 88 PHE A C 1
ATOM 679 O O . PHE A 1 88 ? -18.443 6.364 7.548 1.00 85.94 88 PHE A O 1
ATOM 686 N N . MET A 1 89 ? -16.465 5.672 8.347 1.00 82.06 89 MET A N 1
ATOM 687 C CA . MET A 1 89 ? -17.022 4.632 9.220 1.00 82.06 89 MET A CA 1
ATOM 688 C C . MET A 1 89 ? -17.291 5.107 10.651 1.00 82.06 89 MET A C 1
ATOM 690 O O . MET A 1 89 ? -17.903 4.360 11.417 1.00 82.06 89 MET A O 1
ATOM 694 N N . GLY A 1 90 ? -16.854 6.318 11.016 1.00 81.56 90 GLY A N 1
ATOM 695 C CA . GLY A 1 90 ? -17.038 6.879 12.354 1.00 81.56 90 GLY A CA 1
ATOM 696 C C . GLY A 1 90 ? -16.393 6.016 13.435 1.00 81.56 90 GLY A C 1
ATOM 697 O O . GLY A 1 90 ? -16.958 5.846 14.513 1.00 81.56 90 GLY A O 1
ATOM 698 N N . THR A 1 91 ? -15.250 5.391 13.134 1.00 78.94 91 THR A N 1
ATOM 699 C CA . THR A 1 91 ? -14.596 4.457 14.061 1.00 78.94 91 THR A CA 1
ATOM 700 C C . THR A 1 91 ? -13.833 5.144 15.190 1.00 78.94 91 THR A C 1
ATOM 702 O O . THR A 1 91 ? -13.396 4.446 16.114 1.00 78.94 91 THR A O 1
ATOM 705 N N . GLN A 1 92 ? -13.724 6.479 15.153 1.00 82.50 92 GLN A N 1
ATOM 706 C CA . GLN A 1 92 ? -13.045 7.304 16.154 1.00 82.50 92 GLN A CA 1
ATOM 707 C C . GLN A 1 92 ? -11.652 6.743 16.469 1.00 82.50 92 GLN A C 1
ATOM 709 O O . GLN A 1 92 ? -11.321 6.464 17.625 1.00 82.50 92 GLN A O 1
ATOM 714 N N . ILE A 1 93 ? -10.887 6.416 15.425 1.00 80.50 93 ILE A N 1
ATOM 715 C CA . ILE A 1 93 ? -9.494 5.979 15.552 1.00 80.50 93 ILE A CA 1
ATOM 716 C C . ILE A 1 93 ? -8.618 7.201 15.818 1.00 80.50 93 ILE A C 1
ATOM 718 O O . ILE A 1 93 ? -7.707 7.122 16.643 1.00 80.50 93 ILE A O 1
ATOM 722 N N . LEU A 1 94 ? -8.895 8.317 15.137 1.00 77.81 94 LEU A N 1
ATOM 723 C CA . LEU A 1 94 ? -8.302 9.611 15.446 1.00 77.81 94 LEU A CA 1
ATOM 724 C C . LEU A 1 94 ? -9.184 10.395 16.437 1.00 77.81 94 LEU A C 1
ATOM 726 O O . LEU A 1 94 ? -10.407 10.277 16.384 1.00 77.81 94 LEU A O 1
ATOM 730 N N . PRO A 1 95 ? -8.576 11.169 17.356 1.00 73.06 95 PRO A N 1
ATOM 731 C CA . PRO A 1 95 ? -9.313 12.120 18.182 1.00 73.06 95 PRO A CA 1
ATOM 732 C C . PRO A 1 95 ? -9.867 13.258 17.309 1.00 73.06 95 PRO A C 1
ATOM 734 O O . PRO A 1 95 ? -9.151 13.743 16.430 1.00 73.06 95 PRO A O 1
ATOM 737 N N . ASP A 1 96 ? -11.119 13.649 17.566 1.00 61.12 96 ASP A N 1
ATOM 738 C CA . ASP A 1 96 ? -11.796 14.791 16.924 1.00 61.12 96 ASP A CA 1
ATOM 739 C C . ASP A 1 96 ? -11.129 16.143 17.245 1.00 61.12 96 ASP A C 1
ATOM 741 O O . ASP A 1 96 ? -10.619 16.315 18.382 1.00 61.12 96 ASP A O 1
#